Protein AF-A0A920QE07-F1 (afdb_monomer)

Structure (mmCIF, N/CA/C/O backbone):
data_AF-A0A920QE07-F1
#
_entry.id   AF-A0A920QE07-F1
#
loop_
_atom_site.group_PDB
_atom_site.id
_atom_site.type_symbol
_atom_site.label_atom_id
_atom_site.label_alt_id
_atom_site.label_comp_id
_atom_site.label_asym_id
_atom_site.label_entity_id
_atom_site.label_seq_id
_atom_site.pdbx_PDB_ins_code
_atom_site.Cartn_x
_atom_site.Cartn_y
_atom_site.Cartn_z
_atom_site.occupancy
_atom_site.B_iso_or_equiv
_atom_site.auth_seq_id
_atom_site.auth_comp_id
_atom_site.auth_asym_id
_atom_site.auth_atom_id
_atom_site.pdbx_PDB_model_num
ATOM 1 N N . MET A 1 1 ? 48.408 -0.486 1.978 1.00 51.69 1 MET A N 1
ATOM 2 C CA . MET A 1 1 ? 47.611 -0.377 3.218 1.00 51.69 1 MET A CA 1
ATOM 3 C C . MET A 1 1 ? 46.474 0.585 2.919 1.00 51.69 1 MET A C 1
ATOM 5 O O . MET A 1 1 ? 46.803 1.721 2.603 1.00 51.69 1 MET A O 1
ATOM 9 N N . PRO A 1 2 ? 45.194 0.171 2.869 1.00 56.91 2 PRO A N 1
ATO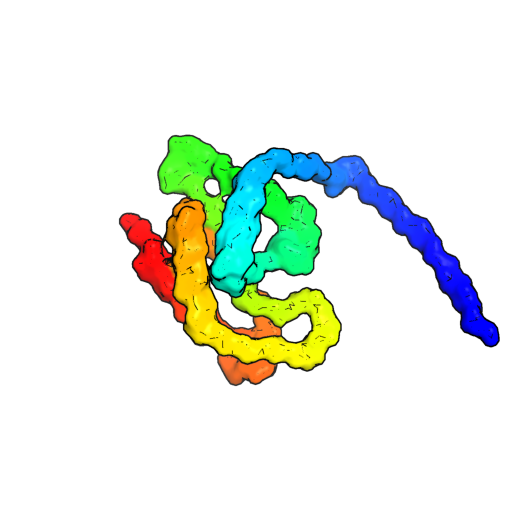M 10 C CA . PRO A 1 2 ? 44.123 1.125 2.629 1.00 56.91 2 PRO A CA 1
ATOM 11 C C . PRO A 1 2 ? 43.931 1.968 3.893 1.00 56.91 2 PRO A C 1
ATOM 13 O O . PRO A 1 2 ? 43.886 1.455 5.011 1.00 56.91 2 PRO A O 1
ATOM 16 N N . GLU A 1 3 ? 43.912 3.274 3.685 1.00 55.84 3 GLU A N 1
ATOM 17 C CA . GLU A 1 3 ? 43.852 4.315 4.698 1.00 55.84 3 GLU A CA 1
ATOM 18 C C . GLU A 1 3 ? 42.496 4.274 5.415 1.00 55.84 3 GLU A C 1
ATOM 20 O O . GLU A 1 3 ? 41.435 4.297 4.786 1.00 55.84 3 GLU A O 1
ATOM 25 N N . ALA A 1 4 ? 42.524 4.140 6.743 1.00 60.12 4 ALA A N 1
ATOM 26 C CA . ALA A 1 4 ? 41.323 4.010 7.555 1.00 60.12 4 ALA A CA 1
ATOM 27 C C . ALA A 1 4 ? 40.479 5.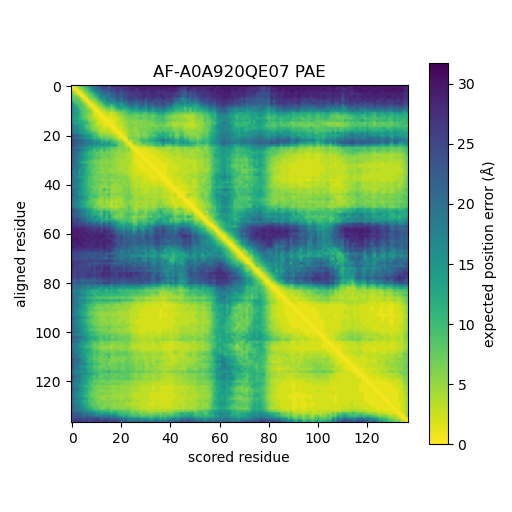290 7.456 1.00 60.12 4 ALA A C 1
ATOM 29 O O . ALA A 1 4 ? 40.828 6.335 8.005 1.00 60.12 4 ALA A O 1
ATOM 30 N N . THR A 1 5 ? 39.350 5.209 6.753 1.00 58.00 5 THR A N 1
ATOM 31 C CA . THR A 1 5 ? 38.388 6.309 6.642 1.00 58.00 5 THR A CA 1
ATOM 32 C C . THR A 1 5 ? 37.810 6.606 8.025 1.00 58.00 5 THR A C 1
ATOM 34 O O . THR A 1 5 ? 37.063 5.800 8.582 1.00 58.00 5 THR A O 1
ATOM 37 N N . SER A 1 6 ? 38.174 7.753 8.611 1.00 65.31 6 SER A N 1
ATOM 38 C CA . SER A 1 6 ? 37.654 8.147 9.923 1.00 65.31 6 SER A CA 1
ATOM 39 C C . SER A 1 6 ? 36.136 8.349 9.844 1.00 65.31 6 SER A C 1
ATOM 41 O O . SER A 1 6 ? 35.625 9.131 9.040 1.00 65.31 6 SER A O 1
ATOM 43 N N . ILE A 1 7 ? 35.391 7.601 10.658 1.00 70.19 7 ILE A N 1
ATOM 44 C CA . ILE A 1 7 ? 33.930 7.683 10.695 1.00 70.19 7 ILE A CA 1
ATOM 45 C C . ILE A 1 7 ? 33.563 8.992 11.400 1.00 70.19 7 ILE A C 1
ATOM 47 O O . ILE A 1 7 ? 33.585 9.080 12.629 1.00 70.19 7 ILE A O 1
ATOM 51 N N . GLN A 1 8 ? 33.235 10.029 10.626 1.00 75.50 8 GLN A N 1
ATOM 52 C CA . GLN A 1 8 ? 32.741 11.290 11.176 1.00 75.50 8 GLN A CA 1
ATOM 53 C C . GLN A 1 8 ? 31.503 11.044 12.047 1.00 75.50 8 GLN A C 1
ATOM 55 O O . GLN A 1 8 ? 30.510 10.440 11.630 1.00 75.50 8 GLN A O 1
ATOM 60 N N . LYS A 1 9 ? 31.559 11.543 13.284 1.00 77.94 9 LYS A N 1
ATOM 61 C CA . LYS A 1 9 ? 30.480 11.417 14.263 1.00 77.94 9 LYS A CA 1
ATOM 62 C C . LYS A 1 9 ? 29.248 12.169 13.752 1.00 77.94 9 LYS A C 1
ATOM 64 O O . LYS A 1 9 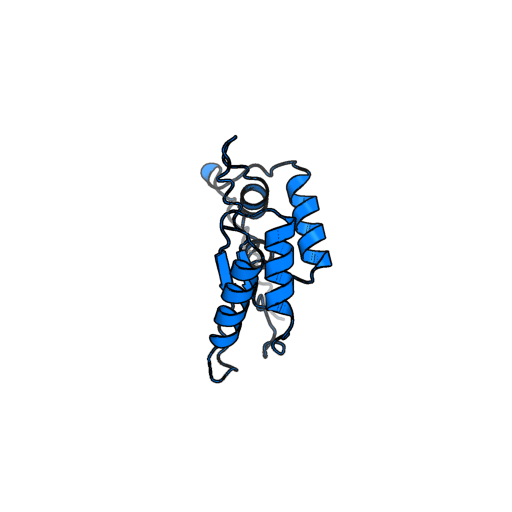? 29.266 13.394 13.644 1.00 77.94 9 LYS A O 1
ATOM 69 N N . ARG A 1 10 ? 28.173 11.436 13.436 1.00 80.69 10 ARG A N 1
ATOM 70 C CA . ARG A 1 10 ? 26.908 12.022 12.959 1.00 80.69 10 ARG A CA 1
ATOM 71 C C . ARG A 1 10 ? 26.410 13.079 13.951 1.00 80.69 10 ARG A C 1
ATOM 73 O O . ARG A 1 10 ? 26.351 12.822 15.157 1.00 80.69 10 ARG A O 1
ATOM 80 N N . LYS A 1 11 ? 26.040 14.262 13.445 1.00 84.88 11 LYS A N 1
ATOM 81 C CA . LYS A 1 11 ? 25.415 15.317 14.257 1.00 84.88 11 LYS A CA 1
ATOM 82 C C . LYS A 1 11 ? 24.118 14.776 14.866 1.00 84.88 11 LYS A C 1
ATOM 84 O O . LYS A 1 11 ? 23.359 14.077 14.197 1.00 84.88 11 LYS A O 1
ATOM 89 N N . ARG A 1 12 ? 23.880 15.068 16.149 1.00 86.44 12 ARG A N 1
ATOM 90 C CA . ARG A 1 12 ? 22.655 14.639 16.841 1.00 86.44 12 ARG A CA 1
ATOM 91 C C . ARG A 1 12 ? 21.429 15.277 16.187 1.00 86.44 12 ARG A C 1
ATOM 93 O O . ARG A 1 12 ? 21.469 16.448 15.821 1.00 86.44 12 ARG A O 1
ATOM 100 N N . ILE A 1 13 ? 20.337 14.515 16.114 1.00 84.81 13 ILE A N 1
ATOM 101 C CA . ILE A 1 13 ? 19.035 15.016 15.659 1.00 84.81 13 ILE A CA 1
ATOM 102 C C . ILE A 1 13 ? 18.571 16.132 16.623 1.00 84.81 13 ILE A C 1
ATOM 104 O O . ILE A 1 13 ? 18.579 15.894 17.846 1.00 84.81 13 ILE A O 1
ATOM 108 N N . PRO A 1 14 ? 18.199 17.326 16.110 1.00 90.88 14 PRO A N 1
ATOM 109 C CA . PRO A 1 14 ? 17.653 18.424 16.909 1.00 90.88 14 PRO A CA 1
ATOM 110 C C . PRO A 1 14 ? 16.413 18.007 17.697 1.00 90.88 14 PRO A C 1
ATOM 112 O O . PRO A 1 14 ? 15.671 17.132 17.263 1.00 90.88 14 PRO A O 1
ATOM 115 N N . GLU A 1 15 ? 16.169 18.636 18.845 1.00 88.50 15 GLU A N 1
ATOM 116 C CA . GLU A 1 15 ? 15.063 18.252 19.732 1.00 88.50 15 GLU A CA 1
ATOM 117 C C . GLU A 1 15 ? 13.685 18.373 19.069 1.00 88.50 15 GLU A C 1
ATOM 119 O O . GLU A 1 15 ? 12.884 17.453 19.186 1.00 88.50 15 GLU A O 1
ATOM 124 N N . TRP A 1 16 ? 13.455 19.423 18.276 1.00 88.12 16 TRP A N 1
ATOM 125 C CA . TRP A 1 16 ? 12.197 19.646 17.551 1.00 88.12 16 TRP A CA 1
ATOM 126 C C . TRP A 1 16 ? 11.897 18.601 16.462 1.00 88.12 16 TRP A C 1
ATOM 128 O O . TRP A 1 16 ? 10.754 18.487 16.032 1.00 88.12 16 TRP A O 1
ATOM 138 N N . LEU A 1 17 ? 12.904 17.842 16.011 1.00 85.38 17 LEU A N 1
ATOM 139 C CA . LEU A 1 17 ? 12.747 16.771 15.019 1.00 85.38 17 LEU A CA 1
ATOM 140 C C . LEU A 1 17 ? 12.606 15.389 15.683 1.00 85.38 17 LEU A C 1
ATOM 142 O O . LEU A 1 17 ? 12.386 14.385 15.007 1.00 85.38 17 LEU A O 1
ATOM 146 N N . ARG A 1 18 ? 12.753 15.304 17.012 1.00 82.81 18 ARG A N 1
ATOM 147 C CA . ARG A 1 18 ? 12.527 14.060 17.751 1.00 82.81 18 ARG A CA 1
ATOM 148 C C . ARG A 1 18 ? 11.042 13.885 18.001 1.00 82.81 18 ARG A C 1
ATOM 150 O O . ARG A 1 18 ? 10.349 14.816 18.393 1.00 82.81 18 ARG A O 1
ATOM 157 N N . MET A 1 19 ? 10.587 12.651 17.869 1.00 75.25 19 MET A N 1
ATOM 158 C CA . MET A 1 19 ? 9.230 12.272 18.223 1.00 75.25 19 MET A CA 1
ATOM 159 C C . MET A 1 19 ? 9.227 11.233 19.331 1.00 75.25 19 MET A C 1
ATOM 161 O O . MET A 1 19 ? 10.160 10.438 19.468 1.00 75.25 19 MET A O 1
ATOM 165 N N . LYS A 1 20 ? 8.158 11.239 20.123 1.00 71.56 20 LYS A N 1
ATOM 166 C CA . LYS A 1 20 ? 7.902 10.185 21.100 1.00 71.56 20 LYS A CA 1
ATOM 167 C C . LYS A 1 20 ? 7.331 8.980 20.365 1.00 71.56 20 LYS A C 1
ATOM 169 O O . LYS A 1 20 ? 6.425 9.132 19.550 1.00 71.56 20 LYS A O 1
ATOM 174 N N . LEU A 1 21 ? 7.874 7.802 20.652 1.00 68.38 21 LEU A N 1
ATOM 175 C CA . LEU A 1 21 ? 7.320 6.553 20.148 1.00 68.38 21 LEU A CA 1
ATOM 176 C C . LEU A 1 21 ? 6.006 6.287 20.902 1.00 68.38 21 LEU A C 1
ATOM 178 O O . LEU A 1 21 ? 6.023 6.264 22.136 1.00 68.38 21 LEU A O 1
ATOM 182 N N . PRO A 1 22 ? 4.879 6.120 20.199 1.00 64.44 22 PRO A N 1
ATOM 183 C CA . PRO A 1 22 ? 3.647 5.661 20.817 1.00 64.44 22 PRO A CA 1
ATOM 184 C C . PRO A 1 22 ? 3.818 4.251 21.396 1.00 64.44 22 PRO A C 1
ATOM 186 O O . PRO A 1 22 ? 4.532 3.424 20.827 1.00 64.44 22 PRO A O 1
ATOM 189 N N . SER A 1 23 ? 3.162 3.963 22.521 1.00 60.28 23 SER A N 1
ATOM 190 C CA . SER A 1 23 ? 3.245 2.667 23.213 1.00 60.28 23 SER A CA 1
ATOM 191 C C . SER A 1 23 ? 2.049 1.747 22.928 1.00 60.28 23 SER A C 1
ATOM 193 O O . SER A 1 23 ? 1.754 0.862 23.732 1.00 60.28 23 SER A O 1
ATOM 195 N N . SER A 1 24 ? 1.287 1.991 21.858 1.00 63.84 24 SER A N 1
ATOM 196 C CA . SER A 1 24 ? -0.011 1.339 21.662 1.00 63.84 24 SER A CA 1
ATOM 197 C C . SER A 1 24 ? 0.087 -0.070 21.063 1.00 63.84 24 SER A C 1
ATOM 199 O O . SER A 1 24 ? 0.923 -0.379 20.215 1.00 63.84 24 SER A O 1
ATOM 201 N N . SER A 1 25 ? -0.852 -0.930 21.463 1.00 69.31 25 SER A N 1
ATOM 202 C CA . SER A 1 25 ? -1.064 -2.269 20.896 1.00 69.31 25 SER A CA 1
ATOM 203 C C . SER A 1 25 ? -1.656 -2.252 19.476 1.00 69.31 25 SER A C 1
ATOM 205 O O . SER A 1 25 ? -1.680 -3.284 18.800 1.00 69.31 25 SER A O 1
ATOM 207 N N . ALA A 1 26 ? -2.130 -1.092 19.003 1.00 69.38 26 ALA A N 1
ATOM 208 C CA . ALA A 1 26 ? -2.729 -0.923 17.679 1.00 69.38 26 ALA A CA 1
ATOM 209 C C . ALA A 1 26 ? -1.709 -1.125 16.550 1.00 69.38 26 ALA A C 1
ATOM 211 O O . ALA A 1 26 ? -2.033 -1.726 15.521 1.00 69.38 26 ALA A O 1
ATOM 212 N N . PHE A 1 27 ? -0.468 -0.687 16.775 1.00 72.19 27 PHE A N 1
ATOM 213 C CA . PHE A 1 27 ? 0.639 -0.923 15.858 1.00 72.19 27 PHE A CA 1
ATOM 214 C C . PHE A 1 27 ? 0.890 -2.418 15.657 1.00 72.19 27 PHE A C 1
ATOM 216 O O . PHE A 1 27 ? 0.875 -2.897 14.526 1.00 72.19 27 PHE A O 1
ATOM 223 N N . THR A 1 28 ? 1.049 -3.165 16.753 1.00 77.88 28 THR A N 1
ATOM 224 C CA . THR A 1 28 ? 1.316 -4.607 16.708 1.00 77.88 28 THR A CA 1
ATOM 225 C C . THR A 1 28 ? 0.206 -5.348 15.978 1.00 77.88 28 THR A C 1
ATOM 227 O O . THR A 1 28 ? 0.493 -6.156 15.106 1.00 77.88 28 THR A O 1
ATOM 230 N N . ARG A 1 29 ? -1.063 -5.018 16.254 1.00 78.44 29 ARG A N 1
ATOM 231 C CA . ARG A 1 29 ? -2.208 -5.626 15.560 1.00 78.44 29 ARG A CA 1
ATOM 232 C C . ARG A 1 29 ? -2.180 -5.369 14.053 1.00 78.44 29 ARG A C 1
ATOM 234 O O . ARG A 1 29 ? -2.474 -6.272 13.279 1.00 78.44 29 ARG A O 1
ATOM 241 N N . THR A 1 30 ? -1.862 -4.142 13.652 1.00 77.81 30 THR A N 1
ATOM 242 C CA . THR A 1 30 ? -1.795 -3.770 12.235 1.00 77.81 30 THR A CA 1
ATOM 243 C C . THR A 1 30 ? -0.636 -4.468 11.543 1.00 77.81 30 THR A C 1
ATOM 245 O O . THR A 1 30 ? -0.814 -5.012 10.461 1.00 77.81 30 THR A O 1
ATOM 248 N N . ARG A 1 31 ? 0.530 -4.511 12.190 1.00 79.19 31 ARG A N 1
ATOM 249 C CA . ARG A 1 31 ? 1.699 -5.218 11.675 1.00 79.19 31 ARG A CA 1
ATOM 250 C C . ARG A 1 31 ? 1.422 -6.707 11.494 1.00 79.19 31 ARG A C 1
ATOM 252 O O . ARG A 1 31 ? 1.628 -7.215 10.406 1.00 79.19 31 ARG A O 1
ATOM 259 N N . SER A 1 32 ? 0.870 -7.370 12.511 1.00 84.62 32 SER A N 1
ATOM 260 C CA . SER A 1 32 ? 0.520 -8.790 12.419 1.00 84.62 32 SER A CA 1
ATOM 261 C C . SER A 1 32 ? -0.464 -9.082 11.288 1.00 84.62 32 SER A C 1
ATOM 263 O O . SER A 1 32 ? -0.335 -10.109 10.639 1.00 84.62 32 SER A O 1
ATOM 265 N N . LEU A 1 33 ? -1.418 -8.182 11.027 1.00 84.12 33 LEU A N 1
ATOM 266 C CA . LEU A 1 33 ? -2.346 -8.323 9.904 1.00 84.12 33 LEU A CA 1
ATOM 267 C C . LEU A 1 33 ? -1.651 -8.171 8.543 1.00 84.12 33 LEU A C 1
ATOM 269 O O . LEU A 1 33 ? -1.964 -8.905 7.612 1.00 84.12 33 LEU A O 1
ATOM 273 N N . LEU A 1 34 ? -0.742 -7.203 8.414 1.00 82.62 34 LEU A N 1
ATOM 274 C CA . LEU A 1 34 ? 0.019 -6.996 7.181 1.00 82.62 34 LEU A CA 1
ATOM 275 C C . LEU A 1 34 ? 0.946 -8.182 6.899 1.00 82.62 34 LEU A C 1
ATOM 277 O O . LEU A 1 34 ? 0.998 -8.640 5.762 1.00 82.62 34 LEU A O 1
ATOM 281 N N . ASP A 1 35 ? 1.591 -8.720 7.936 1.00 85.25 35 ASP A N 1
ATOM 282 C CA . ASP A 1 35 ? 2.415 -9.927 7.846 1.00 85.25 35 ASP A CA 1
ATOM 283 C C . ASP A 1 35 ? 1.563 -11.154 7.462 1.00 85.25 35 ASP A C 1
ATOM 285 O O . ASP A 1 35 ? 1.954 -11.928 6.592 1.00 85.25 35 ASP A O 1
ATOM 289 N N . GLU A 1 36 ? 0.372 -11.311 8.057 1.00 87.94 36 GLU A N 1
ATOM 290 C CA . GLU A 1 36 ? -0.584 -12.387 7.738 1.00 87.94 36 GLU A CA 1
ATOM 291 C C . GLU A 1 36 ? -1.024 -12.353 6.267 1.00 87.94 36 GLU A C 1
ATOM 293 O O . GLU A 1 36 ? -1.135 -13.395 5.625 1.00 87.94 36 GLU A O 1
ATOM 298 N N . LEU A 1 37 ? -1.259 -11.156 5.725 1.00 85.00 37 LEU A N 1
ATOM 299 C CA . LEU A 1 37 ? -1.706 -10.950 4.345 1.00 85.00 37 LEU A CA 1
ATOM 300 C C . LEU A 1 37 ? -0.548 -10.790 3.349 1.00 85.00 37 LEU A C 1
ATOM 302 O O . LEU A 1 37 ? -0.799 -10.507 2.177 1.00 85.00 37 LEU A O 1
ATOM 306 N N . ASN A 1 38 ? 0.701 -10.961 3.793 1.00 84.31 38 ASN A N 1
ATOM 307 C CA . ASN A 1 38 ? 1.903 -10.752 2.986 1.00 84.31 38 ASN A CA 1
ATOM 308 C C . ASN A 1 38 ? 1.862 -9.410 2.223 1.00 84.31 38 ASN A C 1
ATOM 310 O O . ASN A 1 38 ? 1.990 -9.356 0.996 1.00 84.31 38 ASN A O 1
ATOM 314 N N . LEU A 1 39 ? 1.579 -8.327 2.954 1.00 82.88 39 LEU A N 1
ATOM 315 C CA . LEU A 1 39 ? 1.477 -6.969 2.428 1.00 82.88 39 LEU A CA 1
ATOM 316 C C . LEU A 1 39 ? 2.577 -6.082 2.994 1.00 82.88 39 LEU A C 1
ATOM 318 O O . LEU A 1 39 ? 2.876 -6.101 4.187 1.00 82.88 39 LEU A O 1
ATOM 322 N N . HIS A 1 40 ? 3.104 -5.205 2.145 1.00 77.25 40 HIS A N 1
ATOM 323 C CA . HIS A 1 40 ? 4.118 -4.238 2.543 1.00 77.25 40 HIS A CA 1
ATOM 324 C C . HIS A 1 40 ? 3.560 -2.825 2.563 1.00 77.25 40 HIS A C 1
ATOM 326 O O . HIS A 1 40 ? 2.684 -2.455 1.781 1.00 77.25 40 HIS A O 1
ATOM 332 N N . THR A 1 41 ? 4.108 -1.997 3.452 1.00 77.00 41 THR A N 1
ATOM 333 C CA . THR A 1 41 ? 3.797 -0.568 3.482 1.00 77.00 41 THR A CA 1
ATOM 334 C C . THR A 1 41 ? 5.036 0.269 3.219 1.00 77.00 41 THR A C 1
ATOM 336 O O . THR A 1 41 ? 6.167 -0.091 3.574 1.00 77.00 41 THR A O 1
ATOM 339 N N . VAL A 1 42 ? 4.827 1.443 2.618 1.00 75.06 42 VAL A N 1
ATOM 340 C CA . VAL A 1 42 ? 5.912 2.420 2.442 1.00 75.06 42 VAL A CA 1
ATOM 341 C C . VAL A 1 42 ? 6.463 2.873 3.792 1.00 75.06 42 VAL A C 1
ATOM 343 O O . VAL A 1 42 ? 7.651 3.156 3.905 1.00 75.06 42 VAL A O 1
ATOM 346 N N . CYS A 1 43 ? 5.618 2.909 4.825 1.00 73.31 43 CYS A N 1
ATOM 347 C CA . CYS A 1 43 ? 5.995 3.375 6.149 1.00 73.31 43 CYS A CA 1
ATOM 348 C C . CYS A 1 43 ? 7.051 2.468 6.792 1.00 73.31 43 CYS A C 1
ATOM 350 O O . CYS A 1 43 ? 8.006 2.980 7.379 1.00 73.31 43 CYS A O 1
ATOM 352 N N . GLU A 1 44 ? 6.916 1.148 6.639 1.00 72.81 44 GLU A N 1
ATOM 353 C CA . GLU A 1 44 ? 7.910 0.183 7.114 1.00 72.81 44 GLU A CA 1
ATOM 354 C C . GLU A 1 44 ? 9.181 0.228 6.261 1.00 72.81 44 GLU A C 1
ATOM 356 O O . GLU A 1 44 ? 10.283 0.376 6.791 1.00 72.81 44 GLU A O 1
ATOM 361 N N . SER A 1 45 ? 9.026 0.198 4.935 1.00 66.69 45 SER A N 1
ATOM 362 C CA . SER A 1 45 ? 10.163 0.184 4.008 1.00 66.69 45 SER A CA 1
ATOM 363 C C . SER A 1 45 ? 11.040 1.435 4.126 1.00 66.69 45 SER A C 1
ATOM 365 O O . SER A 1 45 ? 12.262 1.343 4.208 1.00 66.69 45 SER A O 1
ATOM 367 N N . ALA A 1 46 ? 10.421 2.617 4.165 1.00 72.75 46 ALA A N 1
ATOM 368 C CA . ALA A 1 46 ? 11.117 3.899 4.236 1.00 72.75 46 ALA A CA 1
ATOM 369 C C . ALA A 1 46 ? 11.584 4.254 5.657 1.00 72.75 46 ALA A C 1
ATOM 371 O O . ALA A 1 46 ? 12.128 5.340 5.860 1.00 72.75 46 ALA A O 1
ATOM 372 N N . LYS A 1 47 ? 11.356 3.376 6.649 1.00 76.88 47 LYS A N 1
ATOM 373 C CA . LYS A 1 47 ? 11.616 3.637 8.075 1.00 76.88 47 LYS 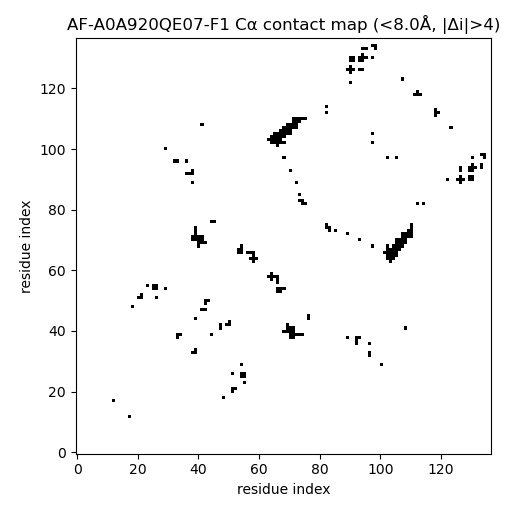A CA 1
ATOM 374 C C . LYS A 1 47 ? 11.019 4.978 8.507 1.00 76.88 47 LYS A C 1
ATOM 376 O O . LYS A 1 47 ? 11.688 5.803 9.132 1.00 76.88 47 LYS A O 1
ATOM 381 N N . CYS A 1 48 ? 9.765 5.207 8.114 1.00 76.38 48 CYS A N 1
ATOM 382 C CA . CYS A 1 48 ? 9.084 6.473 8.336 1.00 76.38 48 CYS A CA 1
ATOM 383 C C . CYS A 1 48 ? 9.040 6.768 9.843 1.00 76.38 48 CYS A C 1
ATOM 385 O O . CYS A 1 48 ? 8.537 5.931 10.598 1.00 76.38 48 CYS A O 1
ATOM 387 N N . PRO A 1 49 ? 9.501 7.949 10.298 1.00 75.44 49 PRO A N 1
ATOM 388 C CA . PRO A 1 49 ? 9.436 8.297 11.714 1.00 75.44 49 PRO A CA 1
ATOM 389 C C . PRO A 1 49 ? 7.983 8.236 12.223 1.00 75.44 49 PRO A C 1
ATOM 391 O O . PRO A 1 49 ? 7.717 7.700 13.295 1.00 75.44 49 PRO A O 1
ATOM 394 N N . ASN A 1 50 ? 7.015 8.628 11.387 1.00 75.44 50 ASN A N 1
ATOM 395 C CA . ASN A 1 50 ? 5.591 8.664 11.727 1.00 75.44 50 ASN A CA 1
ATOM 396 C C . ASN A 1 50 ? 4.866 7.309 11.663 1.00 75.44 50 ASN A C 1
ATOM 398 O O . ASN A 1 50 ? 3.663 7.268 11.916 1.00 75.44 50 ASN A O 1
ATOM 402 N N . HIS A 1 51 ? 5.553 6.204 11.347 1.00 68.81 51 HIS A N 1
ATOM 403 C CA . HIS A 1 51 ? 4.924 4.895 11.117 1.00 68.81 51 HIS A CA 1
ATOM 404 C C . HIS A 1 51 ? 4.017 4.444 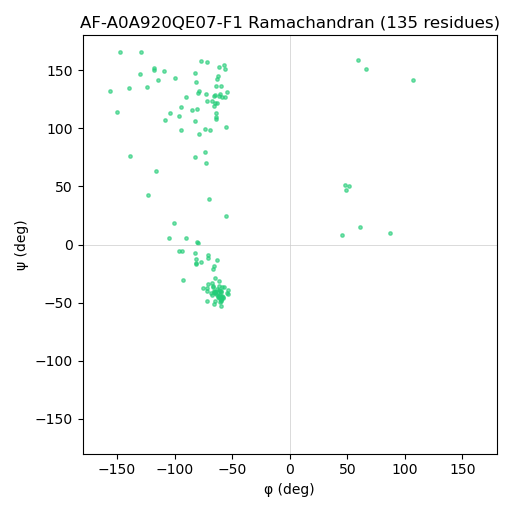12.271 1.00 68.81 51 HIS A C 1
ATOM 406 O O . HIS A 1 51 ? 2.926 3.933 12.039 1.00 68.81 51 HIS A O 1
ATOM 412 N N . LEU A 1 52 ? 4.435 4.694 13.512 1.00 66.06 52 LEU A N 1
ATOM 413 C CA . LEU A 1 52 ? 3.672 4.310 14.698 1.00 66.06 52 LEU A CA 1
ATOM 414 C C . LEU A 1 52 ? 2.413 5.169 14.891 1.00 66.06 52 LEU A C 1
ATOM 416 O O . LEU A 1 52 ? 1.372 4.648 15.270 1.00 66.06 5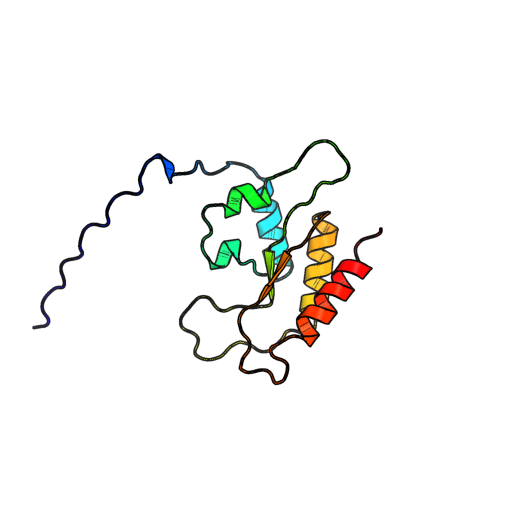2 LEU A O 1
ATOM 420 N N . GLY A 1 53 ? 2.488 6.471 14.597 1.00 61.00 53 GLY A N 1
ATOM 421 C CA . GLY A 1 53 ? 1.367 7.398 14.777 1.00 61.00 53 GLY A CA 1
ATOM 422 C C . GLY A 1 53 ? 0.287 7.255 13.704 1.00 61.00 53 GLY A C 1
ATOM 423 O O . GLY A 1 53 ? -0.896 7.321 14.019 1.00 61.00 53 GLY A O 1
ATOM 424 N N . VAL A 1 54 ? 0.676 6.998 12.450 1.00 62.72 54 VAL A N 1
ATOM 425 C CA . VAL A 1 54 ? -0.267 6.845 11.321 1.00 62.72 54 VAL A CA 1
ATOM 426 C C . VAL A 1 54 ? -1.140 5.597 11.478 1.00 62.72 54 VAL A C 1
ATOM 428 O O . VAL A 1 54 ? -2.319 5.623 11.138 1.00 62.72 54 VAL A O 1
ATOM 431 N N . LEU A 1 55 ? -0.584 4.514 12.030 1.00 57.06 55 LEU A N 1
ATOM 432 C CA . LEU A 1 55 ? -1.325 3.272 12.275 1.00 57.06 55 LEU A CA 1
ATOM 433 C C . LEU A 1 55 ? -2.156 3.314 13.571 1.00 57.06 55 LEU A C 1
ATOM 435 O O . LEU A 1 55 ? -3.068 2.505 13.750 1.00 57.06 55 LEU A O 1
ATOM 439 N N . GLU A 1 56 ? -1.857 4.256 14.469 1.00 56.75 56 GLU A N 1
ATOM 440 C CA . GLU A 1 56 ? -2.567 4.447 15.736 1.00 56.75 56 GLU A CA 1
ATOM 441 C C . GLU A 1 56 ? -3.714 5.458 15.648 1.00 56.75 56 GLU A C 1
ATOM 443 O O . GLU A 1 56 ? -4.704 5.301 16.366 1.00 56.75 56 GLU A O 1
ATOM 448 N N . GLN A 1 57 ? -3.612 6.473 14.781 1.00 51.78 57 GLN A N 1
ATOM 449 C CA . GLN A 1 57 ? -4.591 7.555 14.688 1.00 51.78 57 GLN A CA 1
ATOM 450 C C . GLN A 1 57 ? -6.016 7.027 14.446 1.00 51.78 57 GLN A C 1
ATOM 452 O O . GLN A 1 57 ? -6.423 6.705 13.329 1.00 51.78 57 GLN A O 1
ATOM 457 N N . ARG A 1 58 ? -6.810 6.996 15.524 1.00 45.25 58 ARG A N 1
ATOM 458 C CA . ARG A 1 58 ? -8.263 7.131 15.458 1.00 45.25 58 ARG A CA 1
ATOM 459 C C . ARG A 1 58 ? -8.570 8.622 15.386 1.00 45.25 58 ARG A C 1
ATOM 461 O O . ARG A 1 58 ? -8.422 9.328 16.379 1.00 45.25 58 ARG A O 1
ATOM 468 N N . TYR A 1 59 ? -8.977 9.107 14.222 1.00 38.28 59 TYR A N 1
ATOM 469 C CA . TYR A 1 59 ? -9.575 10.433 14.127 1.00 38.28 59 TYR A CA 1
ATOM 470 C C . TYR A 1 59 ? -11.034 10.352 14.597 1.00 38.28 59 TYR A C 1
ATOM 472 O O . TYR A 1 59 ? -11.893 10.011 13.800 1.00 38.28 59 TYR A O 1
ATOM 480 N N . GLY A 1 60 ? -11.273 10.655 15.881 1.00 29.88 60 GLY A N 1
ATOM 481 C CA . GLY A 1 60 ? -12.567 11.086 16.438 1.00 29.88 60 GLY A CA 1
ATOM 482 C C . GLY A 1 60 ? -13.734 10.082 16.449 1.00 29.88 60 GLY A C 1
ATOM 483 O O . GLY A 1 60 ? -13.860 9.211 15.600 1.00 29.88 60 GLY A O 1
ATOM 484 N N . ASP A 1 61 ? -14.628 10.246 17.426 1.00 34.09 61 ASP A N 1
ATOM 485 C CA . ASP A 1 61 ? -15.858 9.470 17.680 1.00 34.09 61 ASP A CA 1
ATOM 486 C C . ASP A 1 61 ? -16.989 9.678 16.651 1.00 34.09 61 ASP A C 1
ATOM 488 O O . ASP A 1 61 ? -18.172 9.735 16.984 1.00 34.09 61 ASP A O 1
ATOM 492 N N . VAL A 1 62 ? -16.660 9.791 15.370 1.00 25.48 62 VAL A N 1
ATOM 493 C CA . VAL A 1 62 ? -17.648 9.885 14.292 1.00 25.48 62 VAL A CA 1
ATOM 494 C C . VAL A 1 62 ? -17.265 8.864 13.232 1.00 25.48 62 VAL A C 1
ATOM 496 O O . VAL A 1 62 ? -16.090 8.566 13.041 1.00 25.48 62 VAL A O 1
ATOM 499 N N . HIS A 1 63 ? -18.266 8.302 12.564 1.00 30.14 63 HIS A N 1
ATOM 500 C CA . HIS A 1 63 ? -18.208 7.290 11.504 1.00 30.14 63 HIS A CA 1
ATOM 501 C C . HIS A 1 63 ? -17.326 7.629 10.265 1.00 30.14 63 HIS A C 1
ATOM 503 O O . HIS A 1 63 ? -17.521 7.054 9.203 1.00 30.14 63 HIS A O 1
ATOM 509 N N . ASP A 1 64 ? -16.324 8.502 10.387 1.00 28.77 64 ASP A N 1
ATOM 510 C CA . ASP A 1 64 ? -15.404 8.970 9.343 1.00 28.77 64 ASP A CA 1
ATOM 511 C C . ASP A 1 64 ? -13.929 8.699 9.732 1.00 28.77 64 ASP A C 1
ATOM 513 O O . ASP A 1 64 ? -13.023 9.5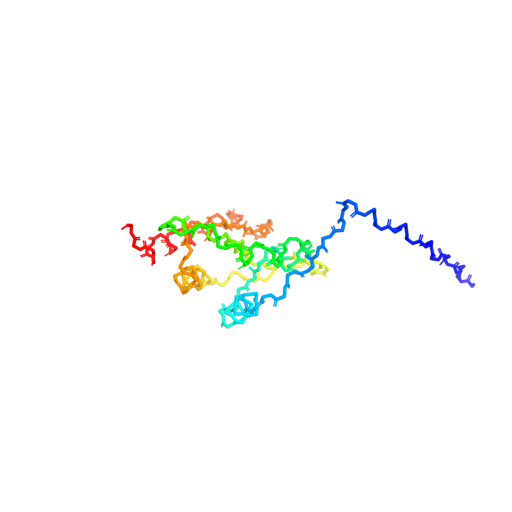24 9.604 1.00 28.77 64 ASP A O 1
ATOM 517 N N . CYS A 1 65 ? -13.676 7.502 10.274 1.00 29.09 65 CYS A N 1
ATOM 518 C CA . CYS A 1 65 ? -12.344 7.021 10.648 1.00 29.09 65 CYS A CA 1
ATOM 519 C C . CYS A 1 65 ? -11.512 6.658 9.401 1.00 29.09 65 CYS A C 1
ATOM 521 O O . CYS A 1 65 ? -11.341 5.488 9.039 1.00 29.09 65 CYS A O 1
ATOM 523 N N . ARG A 1 66 ? -10.941 7.669 8.745 1.00 34.03 66 ARG A N 1
ATOM 524 C CA . ARG A 1 66 ? -9.975 7.530 7.643 1.00 34.03 66 ARG A CA 1
ATOM 525 C C . ARG A 1 66 ? -8.604 7.053 8.139 1.00 34.03 66 ARG A C 1
ATOM 527 O O . ARG A 1 66 ? -7.636 7.805 8.160 1.00 34.03 66 ARG A O 1
ATOM 534 N N . ARG A 1 67 ? -8.507 5.792 8.565 1.00 37.84 67 ARG A N 1
ATOM 535 C CA . ARG A 1 67 ? -7.210 5.131 8.775 1.00 37.84 67 ARG A CA 1
ATOM 536 C C . ARG A 1 67 ? -6.497 5.001 7.436 1.00 37.84 67 ARG A C 1
ATOM 538 O O . ARG A 1 67 ? -7.026 4.350 6.552 1.00 37.84 67 ARG A O 1
ATOM 545 N N . LEU A 1 68 ? -5.306 5.567 7.315 1.00 39.31 68 LEU A N 1
ATOM 546 C CA . LEU A 1 68 ? -4.587 5.650 6.052 1.00 39.31 68 LEU A CA 1
ATOM 547 C C . LEU A 1 68 ? -3.617 4.468 5.919 1.00 39.31 68 LEU A C 1
ATOM 549 O O . LEU A 1 68 ? -2.525 4.479 6.487 1.00 39.31 68 LEU A O 1
ATOM 553 N N . LEU A 1 69 ? -4.015 3.423 5.191 1.00 47.53 69 LEU A N 1
ATOM 554 C CA . LEU A 1 69 ? -3.079 2.371 4.795 1.00 47.53 69 LEU A CA 1
ATOM 555 C C . LEU A 1 69 ? -2.298 2.864 3.581 1.00 47.53 69 LEU A C 1
ATOM 557 O O . LEU A 1 69 ? -2.883 3.099 2.528 1.00 47.53 69 LEU A O 1
ATOM 561 N N . HIS A 1 70 ? -0.983 3.006 3.742 1.00 49.09 70 HIS A N 1
ATOM 562 C CA . HIS A 1 70 ? -0.056 3.115 2.624 1.00 49.09 70 HIS A CA 1
ATOM 563 C C . HIS A 1 70 ? 0.276 1.716 2.114 1.00 49.09 70 HIS A C 1
ATOM 565 O O . HIS A 1 70 ? 1.352 1.197 2.420 1.00 49.09 70 HIS A O 1
ATOM 571 N N . ALA A 1 71 ? -0.658 1.091 1.400 1.00 45.09 71 ALA A N 1
ATOM 572 C CA . ALA A 1 71 ? -0.396 -0.187 0.753 1.00 45.09 71 ALA A CA 1
ATOM 573 C C . ALA A 1 71 ? 0.652 0.061 -0.331 1.00 45.09 71 ALA A C 1
ATOM 575 O O . ALA A 1 71 ? 0.442 0.891 -1.219 1.00 45.09 71 ALA A O 1
ATOM 576 N N . ARG A 1 72 ? 1.802 -0.598 -0.200 1.00 51.38 72 ARG A N 1
ATOM 577 C CA . ARG A 1 72 ? 2.856 -0.573 -1.199 1.00 51.38 72 ARG A CA 1
ATOM 578 C C . ARG A 1 72 ? 2.677 -1.808 -2.056 1.00 51.38 72 ARG A C 1
ATOM 580 O O . ARG A 1 72 ? 2.926 -2.909 -1.577 1.00 51.38 72 ARG A O 1
ATOM 587 N N . LEU A 1 73 ? 2.275 -1.593 -3.300 1.00 50.75 73 LEU A N 1
ATOM 588 C CA . LEU A 1 73 ? 2.317 -2.624 -4.324 1.00 50.75 73 LEU A CA 1
ATOM 589 C C . LEU A 1 73 ? 3.805 -2.870 -4.627 1.00 50.75 73 LEU A C 1
ATOM 591 O O . LEU A 1 73 ? 4.477 -2.077 -5.295 1.00 50.75 73 LEU A O 1
ATOM 595 N N . TRP A 1 74 ? 4.311 -3.924 -3.995 1.00 56.16 74 TRP A N 1
ATOM 596 C CA . TRP A 1 74 ? 5.653 -4.509 -4.052 1.00 56.16 74 TRP A CA 1
ATOM 597 C C . TRP A 1 74 ? 6.910 -3.711 -3.686 1.00 56.16 74 TRP A C 1
ATOM 599 O O . TRP A 1 74 ? 7.017 -2.482 -3.657 1.00 56.16 74 TRP A O 1
ATOM 609 N N . PHE A 1 75 ? 7.911 -4.535 -3.371 1.00 41.25 75 PHE A N 1
ATOM 610 C CA . PHE A 1 75 ? 9.243 -4.197 -2.916 1.00 41.25 75 PHE A CA 1
ATOM 611 C C . PHE A 1 75 ? 10.084 -3.470 -3.965 1.00 41.25 75 PHE A C 1
ATOM 613 O O . PHE A 1 75 ? 10.394 -3.998 -5.027 1.00 41.25 75 PHE A O 1
ATOM 620 N N . LEU A 1 76 ? 10.634 -2.335 -3.538 1.00 41.25 76 LEU A N 1
ATOM 621 C CA . LEU A 1 76 ? 12.068 -2.094 -3.671 1.00 41.25 76 LEU A CA 1
ATOM 622 C C . LEU A 1 76 ? 12.512 -1.192 -2.516 1.00 41.25 76 LEU A C 1
ATOM 624 O O . LEU A 1 76 ? 12.091 -0.039 -2.405 1.00 41.25 76 LEU A O 1
ATOM 628 N N . CYS A 1 77 ? 13.341 -1.707 -1.616 1.00 33.19 77 CYS A N 1
ATOM 629 C CA . CYS A 1 77 ? 14.102 -0.861 -0.705 1.00 33.19 77 CYS A CA 1
ATOM 630 C C . CYS A 1 77 ? 15.518 -1.429 -0.582 1.00 33.19 77 CYS A C 1
ATOM 632 O O . CYS A 1 77 ? 15.842 -2.078 0.404 1.00 33.19 77 CYS A O 1
ATOM 634 N N . GLY A 1 78 ? 16.337 -1.192 -1.611 1.00 39.81 78 GLY A N 1
ATOM 635 C CA . GLY A 1 78 ? 17.760 -1.547 -1.626 1.00 39.81 78 GLY A CA 1
ATOM 636 C C . GLY A 1 78 ? 18.132 -2.744 -2.512 1.00 39.81 78 GLY A C 1
ATOM 637 O O . GLY A 1 78 ? 17.384 -3.708 -2.621 1.00 39.81 78 GLY A O 1
ATOM 638 N N . GLU A 1 79 ? 19.296 -2.595 -3.157 1.00 40.78 79 GLU A N 1
ATOM 639 C CA . GLU A 1 79 ? 20.247 -3.577 -3.729 1.00 40.78 79 GLU A CA 1
ATOM 640 C C . GLU A 1 79 ? 19.770 -4.777 -4.576 1.00 40.78 79 GLU A C 1
ATOM 642 O O . GLU A 1 79 ? 20.602 -5.591 -4.968 1.00 40.78 79 GLU A O 1
ATOM 647 N N . HIS A 1 80 ? 18.498 -4.896 -4.959 1.00 46.91 80 HIS A N 1
ATOM 648 C CA . HIS A 1 80 ? 18.086 -5.919 -5.930 1.00 46.91 80 HIS A CA 1
ATOM 649 C C . HIS A 1 80 ? 18.059 -5.351 -7.361 1.00 46.91 80 HIS A C 1
ATOM 651 O O . HIS A 1 80 ? 17.275 -4.443 -7.633 1.00 46.91 80 HIS A O 1
ATOM 657 N N . PRO A 1 81 ? 18.876 -5.872 -8.301 1.00 51.88 81 PRO A N 1
ATOM 658 C CA . PRO A 1 81 ? 18.946 -5.355 -9.671 1.00 51.88 81 PRO A CA 1
ATOM 659 C C . PRO A 1 81 ? 17.699 -5.658 -10.522 1.00 51.88 81 PRO A C 1
ATOM 661 O O . PRO A 1 81 ? 17.589 -5.129 -11.626 1.00 51.88 81 PRO A O 1
ATOM 664 N N . LYS A 1 82 ? 16.764 -6.497 -10.045 1.00 59.56 82 LYS A N 1
ATOM 665 C CA . LYS A 1 82 ? 15.488 -6.793 -10.715 1.00 59.56 82 LYS A CA 1
ATOM 666 C C . LYS A 1 82 ? 14.321 -6.891 -9.719 1.00 59.56 82 LYS A C 1
ATOM 668 O O . LYS A 1 82 ? 14.480 -7.573 -8.705 1.00 59.56 82 LYS A O 1
ATOM 673 N N . PRO A 1 83 ? 13.164 -6.267 -10.016 1.00 66.06 83 PRO A N 1
ATOM 674 C CA . PRO A 1 83 ? 11.923 -6.463 -9.266 1.00 66.06 83 PRO A CA 1
ATOM 675 C C . PRO A 1 83 ? 11.431 -7.915 -9.321 1.00 66.06 83 PRO A C 1
ATOM 677 O O . PRO A 1 83 ? 11.689 -8.633 -10.290 1.00 66.06 83 PRO A O 1
ATOM 680 N N . LEU A 1 84 ? 10.694 -8.338 -8.290 1.00 71.88 84 LEU A N 1
ATOM 681 C CA . LEU A 1 84 ? 9.972 -9.613 -8.301 1.00 71.88 84 LEU A CA 1
ATOM 682 C C . LEU A 1 84 ? 8.747 -9.547 -9.243 1.00 71.88 84 LEU A C 1
ATOM 684 O O . LEU A 1 84 ? 8.248 -8.452 -9.532 1.00 71.88 84 LEU A O 1
ATOM 688 N N . PRO A 1 85 ? 8.251 -10.700 -9.737 1.00 75.12 85 PRO A N 1
ATOM 689 C CA . PRO A 1 85 ? 7.035 -10.761 -10.551 1.00 75.12 85 PRO A CA 1
ATOM 690 C C . PRO A 1 85 ? 5.809 -10.172 -9.839 1.00 75.12 85 PRO A C 1
ATOM 692 O O . PRO A 1 85 ? 5.749 -10.171 -8.612 1.00 75.12 85 PRO A O 1
ATOM 695 N N . LEU A 1 86 ? 4.824 -9.699 -10.617 1.00 73.44 86 LEU A N 1
ATOM 696 C CA . LEU A 1 86 ? 3.534 -9.285 -10.061 1.00 73.44 86 LEU A CA 1
ATOM 697 C C . LEU A 1 86 ? 2.799 -10.496 -9.460 1.00 73.44 86 LEU A C 1
ATOM 699 O O . LEU A 1 86 ? 2.590 -11.491 -10.155 1.00 73.44 86 LEU A O 1
ATOM 703 N N . GLU A 1 87 ? 2.342 -10.385 -8.217 1.00 80.50 87 GLU A N 1
ATOM 704 C CA . GLU A 1 87 ? 1.395 -11.319 -7.605 1.00 80.50 87 GLU A CA 1
ATOM 705 C C . GLU A 1 87 ? -0.044 -10.929 -7.966 1.00 80.50 87 GLU A C 1
ATOM 707 O O . GLU A 1 87 ? -0.524 -9.858 -7.596 1.00 80.50 87 GLU A O 1
ATOM 712 N N . GLY A 1 88 ? -0.739 -11.791 -8.710 1.00 83.44 88 GLY A N 1
ATOM 713 C CA . GLY A 1 88 ? -2.080 -11.492 -9.223 1.00 83.44 88 GLY A CA 1
ATOM 714 C C . GLY A 1 88 ? -3.162 -11.359 -8.146 1.00 83.44 88 GLY A C 1
ATOM 715 O O . GLY A 1 88 ? -4.177 -10.720 -8.399 1.00 83.44 88 GLY A O 1
ATOM 716 N N . ASP A 1 89 ? -2.940 -11.926 -6.961 1.00 87.50 89 ASP A N 1
ATOM 717 C CA . ASP A 1 89 ? -3.856 -11.914 -5.816 1.00 87.50 89 ASP A CA 1
ATOM 718 C C . ASP A 1 89 ? -3.583 -10.766 -4.823 1.00 87.50 89 ASP A C 1
ATOM 720 O O . ASP A 1 89 ? -4.370 -10.545 -3.903 1.00 87.50 89 ASP A O 1
ATOM 724 N N . GLU A 1 90 ? -2.515 -9.978 -5.011 1.00 85.38 90 GLU A N 1
ATOM 725 C CA . GLU A 1 90 ? -2.229 -8.807 -4.165 1.00 85.38 90 GLU A CA 1
ATOM 726 C C . GLU A 1 90 ? -3.408 -7.805 -4.079 1.00 85.38 90 GLU A C 1
ATOM 728 O O . GLU A 1 90 ? -3.704 -7.359 -2.966 1.00 85.38 90 GLU A O 1
ATOM 733 N N . PRO A 1 91 ? -4.137 -7.478 -5.172 1.00 89.94 91 PRO A N 1
ATOM 734 C CA . PRO A 1 91 ? -5.311 -6.602 -5.124 1.00 89.94 91 PRO A CA 1
ATOM 735 C C . PRO A 1 91 ? -6.369 -7.053 -4.111 1.00 89.94 91 PRO A C 1
ATOM 737 O O . PRO A 1 91 ? -6.902 -6.231 -3.359 1.00 89.94 91 PRO A O 1
ATOM 740 N N . ASP A 1 92 ? -6.633 -8.358 -4.055 1.00 90.88 92 ASP A N 1
ATOM 741 C CA . ASP A 1 92 ? -7.630 -8.947 -3.162 1.00 90.88 92 ASP A CA 1
ATOM 742 C C . ASP A 1 92 ? -7.151 -8.912 -1.710 1.00 90.88 92 ASP A C 1
ATOM 744 O O . ASP A 1 92 ? -7.912 -8.555 -0.808 1.00 90.88 92 ASP A O 1
ATOM 748 N N . ARG A 1 93 ? -5.862 -9.183 -1.468 1.00 89.25 93 ARG A N 1
ATOM 749 C CA . ARG A 1 93 ? -5.271 -9.077 -0.123 1.00 89.25 93 ARG A CA 1
ATOM 750 C C . ARG A 1 93 ? -5.306 -7.639 0.397 1.00 89.25 93 ARG A C 1
ATOM 752 O O . ARG A 1 93 ? -5.597 -7.423 1.574 1.00 89.25 93 ARG A O 1
ATOM 759 N N . VAL A 1 94 ? -5.074 -6.640 -0.461 1.00 87.12 94 VAL A N 1
ATOM 760 C CA . VAL A 1 94 ? -5.199 -5.214 -0.098 1.00 87.12 94 VAL A CA 1
ATOM 761 C C . VAL A 1 94 ? -6.648 -4.857 0.246 1.00 87.12 94 VAL A C 1
ATOM 763 O O . VAL A 1 94 ? -6.886 -4.131 1.220 1.00 87.12 94 VAL A O 1
ATOM 766 N N . ALA A 1 95 ? -7.620 -5.367 -0.511 1.00 89.06 95 ALA A N 1
ATOM 767 C CA . ALA A 1 95 ? -9.037 -5.186 -0.205 1.00 89.06 95 ALA A CA 1
ATOM 768 C C . ALA A 1 95 ? -9.410 -5.822 1.146 1.00 89.06 95 ALA A C 1
ATOM 770 O O . ALA A 1 95 ? -10.035 -5.164 1.981 1.00 89.06 95 ALA A O 1
ATOM 771 N N . GLU A 1 96 ? -8.938 -7.041 1.411 1.00 89.50 96 GLU A N 1
ATOM 772 C CA . GLU A 1 96 ? -9.162 -7.755 2.672 1.00 89.50 96 GLU A CA 1
ATOM 773 C C . GLU A 1 96 ? -8.545 -7.019 3.870 1.00 89.50 96 GLU A C 1
ATOM 775 O O . GLU A 1 96 ? -9.205 -6.818 4.894 1.00 89.50 96 GLU A O 1
ATOM 780 N N . ALA A 1 97 ? -7.304 -6.534 3.743 1.00 86.00 97 ALA A N 1
ATOM 781 C CA . ALA A 1 97 ? -6.663 -5.714 4.772 1.00 86.00 97 ALA A CA 1
ATOM 782 C C . ALA A 1 97 ? -7.497 -4.464 5.071 1.00 86.00 97 ALA A C 1
ATOM 784 O O . ALA A 1 97 ? -7.757 -4.130 6.230 1.00 86.00 97 ALA A O 1
ATOM 785 N N . THR A 1 98 ? -7.959 -3.798 4.015 1.00 84.44 98 THR A N 1
ATOM 786 C CA . THR A 1 98 ? -8.767 -2.584 4.113 1.00 84.44 98 THR A CA 1
ATOM 787 C C . THR A 1 98 ? -10.088 -2.839 4.837 1.00 84.44 98 THR A C 1
ATOM 789 O O . THR A 1 98 ? -10.462 -2.076 5.736 1.00 84.44 98 THR A O 1
ATOM 792 N N . PHE A 1 99 ? -10.758 -3.942 4.508 1.00 85.50 99 PHE A N 1
ATOM 793 C CA . PHE A 1 99 ? -12.001 -4.366 5.140 1.00 85.50 99 PHE A CA 1
ATOM 794 C C . PHE A 1 99 ? -11.798 -4.746 6.616 1.00 85.50 99 PHE A C 1
ATOM 796 O O . PHE A 1 99 ? -12.461 -4.190 7.499 1.00 85.50 99 PHE A O 1
ATOM 803 N N . ARG A 1 100 ? -10.823 -5.614 6.925 1.00 84.81 100 ARG A N 1
ATOM 804 C CA . ARG A 1 100 ? -10.515 -6.059 8.302 1.00 84.81 100 ARG A CA 1
ATOM 805 C C . ARG A 1 100 ? -10.097 -4.909 9.209 1.00 84.81 100 ARG A C 1
ATOM 807 O O . ARG A 1 100 ? -10.435 -4.897 10.397 1.00 84.81 100 ARG A O 1
ATOM 814 N N . MET A 1 101 ? -9.381 -3.930 8.663 1.00 80.19 101 MET A N 1
ATOM 815 C CA . MET A 1 101 ? -8.990 -2.727 9.393 1.00 80.19 101 MET A CA 1
ATOM 816 C C . MET A 1 101 ? -10.089 -1.662 9.439 1.00 80.19 101 MET A C 1
ATOM 818 O O . MET A 1 101 ? -9.922 -0.686 10.174 1.00 80.19 101 MET A O 1
ATOM 822 N N . LYS A 1 102 ? -11.206 -1.831 8.718 1.00 81.44 102 LYS A N 1
ATOM 823 C CA . LYS A 1 102 ? -12.317 -0.869 8.643 1.00 81.44 102 LYS A CA 1
ATOM 824 C C . LYS A 1 102 ? -11.824 0.543 8.301 1.00 81.44 102 LYS A C 1
ATOM 826 O O . LYS A 1 102 ? -12.080 1.489 9.047 1.00 81.44 102 LYS A O 1
ATOM 831 N N . LEU A 1 103 ? -11.018 0.663 7.245 1.00 77.19 103 LEU A N 1
ATOM 832 C CA . LEU A 1 103 ? -10.428 1.939 6.833 1.00 77.19 103 LEU A CA 1
ATOM 833 C C . LEU A 1 103 ? -11.453 2.776 6.054 1.00 77.19 103 LEU A C 1
ATOM 835 O O . LEU A 1 103 ? -12.018 2.292 5.081 1.00 77.19 103 LEU A O 1
ATOM 839 N N . GLY A 1 104 ? -11.633 4.050 6.415 1.00 73.88 104 GLY A N 1
ATOM 840 C CA . GLY A 1 104 ? -12.420 4.995 5.608 1.00 73.88 104 GLY A CA 1
ATOM 841 C C . GLY A 1 104 ? -11.661 5.611 4.421 1.00 73.88 104 GLY A C 1
ATOM 842 O O . GLY A 1 104 ? -12.264 6.267 3.576 1.00 73.88 104 GLY A O 1
ATOM 843 N N . HIS A 1 105 ? -10.333 5.462 4.354 1.00 77.50 105 HIS A N 1
ATOM 844 C CA . HIS A 1 105 ? -9.517 6.030 3.276 1.00 77.50 105 HIS A CA 1
ATOM 845 C C . HIS A 1 105 ? -8.210 5.265 3.100 1.00 77.50 105 HIS A C 1
ATOM 847 O O . HIS A 1 105 ? -7.484 5.064 4.062 1.00 77.50 105 HIS A O 1
ATOM 853 N N . VAL A 1 106 ? -7.856 4.898 1.874 1.00 79.50 106 VAL A N 1
ATOM 854 C CA . VAL A 1 106 ? -6.633 4.135 1.589 1.00 79.50 106 VAL A CA 1
ATOM 855 C C . VAL A 1 106 ? -5.787 4.892 0.584 1.00 79.50 106 VAL A C 1
ATOM 857 O O . VAL A 1 106 ? -6.308 5.390 -0.412 1.00 79.50 106 VAL A O 1
ATOM 860 N N . VAL A 1 107 ? -4.480 4.961 0.835 1.00 82.50 107 VAL A N 1
ATOM 861 C CA . VAL A 1 107 ? -3.513 5.534 -0.102 1.00 82.50 107 VAL A CA 1
ATOM 862 C C . VAL A 1 107 ? -2.684 4.396 -0.674 1.00 82.50 107 VAL A C 1
ATOM 864 O O . VAL A 1 107 ? -1.833 3.821 -0.005 1.00 82.50 107 VAL A O 1
ATOM 867 N N . ILE A 1 108 ? -2.928 4.069 -1.935 1.00 82.88 108 ILE A N 1
ATOM 868 C CA . ILE A 1 108 ? -2.190 3.018 -2.637 1.00 82.88 108 ILE A CA 1
ATOM 869 C C . ILE A 1 108 ? -0.981 3.667 -3.313 1.00 82.88 108 ILE A C 1
ATOM 871 O O . ILE A 1 108 ? -1.132 4.646 -4.046 1.00 82.88 108 ILE A O 1
ATOM 875 N N . ASN A 1 109 ? 0.216 3.141 -3.066 1.00 80.31 109 ASN A N 1
ATOM 876 C CA . ASN A 1 109 ? 1.443 3.551 -3.745 1.00 80.31 109 ASN A CA 1
ATOM 877 C C . ASN A 1 109 ? 2.200 2.334 -4.290 1.00 80.31 109 ASN A C 1
ATOM 879 O O . ASN A 1 109 ? 1.911 1.195 -3.937 1.00 80.31 109 ASN A O 1
ATOM 883 N N . ALA A 1 110 ? 3.166 2.578 -5.170 1.00 77.31 110 ALA A N 1
ATOM 884 C CA . ALA A 1 110 ? 4.015 1.537 -5.732 1.00 77.31 110 ALA A CA 1
ATOM 885 C C . ALA A 1 110 ? 5.415 2.080 -6.012 1.00 77.31 110 ALA A C 1
ATOM 887 O O . ALA A 1 110 ? 5.648 3.293 -6.018 1.00 77.31 110 ALA A O 1
ATOM 888 N N . VAL A 1 111 ? 6.349 1.164 -6.247 1.00 76.69 111 VAL A N 1
ATOM 889 C CA . VAL A 1 111 ? 7.634 1.480 -6.879 1.00 76.69 111 VAL A CA 1
ATOM 890 C C . VAL A 1 111 ? 7.473 1.652 -8.386 1.00 76.69 111 VAL A C 1
ATOM 892 O O . VAL A 1 111 ? 6.534 1.122 -8.975 1.00 76.69 111 VAL A O 1
ATOM 895 N N . 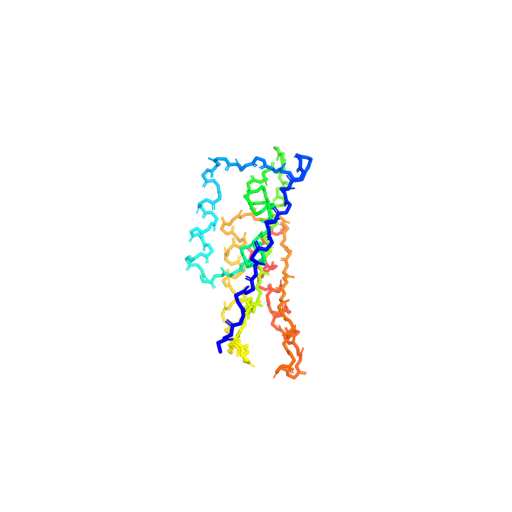ALA A 1 112 ? 8.406 2.370 -9.014 1.00 79.25 112 ALA A N 1
ATOM 896 C CA . ALA A 1 112 ? 8.488 2.405 -10.469 1.00 79.25 112 ALA A CA 1
ATOM 897 C C . ALA A 1 112 ? 8.737 0.984 -11.009 1.00 79.25 112 ALA A C 1
ATOM 899 O O . ALA A 1 112 ? 9.627 0.281 -10.523 1.00 79.25 112 ALA A O 1
ATOM 900 N N . ARG A 1 113 ? 7.927 0.565 -11.985 1.00 75.75 113 ARG A N 1
ATOM 901 C CA . ARG A 1 113 ? 7.991 -0.748 -12.643 1.00 75.75 113 ARG A CA 1
ATOM 902 C C . ARG A 1 113 ? 8.323 -0.589 -14.119 1.00 75.75 113 ARG A C 1
ATOM 904 O O . ARG A 1 113 ? 7.534 -0.944 -14.989 1.00 75.75 113 ARG A O 1
ATOM 911 N N . ASP A 1 114 ? 9.509 -0.050 -14.388 1.00 83.31 114 ASP A N 1
ATOM 912 C CA . ASP A 1 114 ? 10.018 0.145 -15.754 1.00 83.31 114 ASP A CA 1
ATOM 913 C C . ASP A 1 114 ? 10.218 -1.186 -16.509 1.00 83.31 114 ASP A C 1
ATOM 915 O O . ASP A 1 114 ? 10.395 -1.206 -17.724 1.00 83.31 114 ASP A O 1
ATOM 919 N N . ASP A 1 115 ? 10.187 -2.314 -15.794 1.00 81.50 115 ASP A N 1
ATOM 920 C CA . ASP A 1 115 ? 10.219 -3.666 -16.345 1.00 81.50 115 ASP A CA 1
ATOM 921 C C . ASP A 1 115 ? 8.877 -4.130 -16.942 1.00 81.50 115 ASP A C 1
ATOM 923 O O . ASP A 1 115 ? 8.851 -5.114 -17.682 1.00 81.50 115 ASP A O 1
ATOM 927 N N . LEU A 1 116 ? 7.770 -3.441 -16.644 1.00 81.88 116 LEU A N 1
ATOM 928 C CA . LEU A 1 116 ? 6.439 -3.750 -17.168 1.00 81.88 116 LEU A CA 1
ATOM 929 C C . LEU A 1 116 ? 6.076 -2.841 -18.339 1.00 81.88 116 LEU A C 1
ATOM 931 O O . LEU A 1 116 ? 6.336 -1.642 -18.321 1.00 81.88 116 LEU A O 1
ATOM 935 N N . THR A 1 117 ? 5.379 -3.394 -19.331 1.00 88.56 117 THR A N 1
ATOM 936 C CA . THR A 1 117 ? 4.935 -2.638 -20.513 1.00 88.56 117 THR A CA 1
ATOM 937 C C . THR A 1 117 ? 3.928 -1.536 -20.185 1.00 88.56 117 THR A C 1
ATOM 939 O O . THR A 1 117 ? 3.878 -0.532 -20.890 1.00 88.56 117 THR A O 1
ATOM 942 N N . ASP A 1 118 ? 3.136 -1.705 -19.125 1.00 90.38 118 ASP A N 1
ATOM 943 C CA . ASP A 1 118 ? 2.151 -0.730 -18.645 1.00 90.38 118 ASP A CA 1
ATOM 944 C C . ASP A 1 118 ? 2.605 0.019 -17.380 1.00 90.38 118 ASP A C 1
ATOM 946 O O . ASP A 1 118 ? 1.813 0.747 -16.777 1.00 90.38 118 ASP A O 1
ATOM 950 N N . GLY A 1 119 ? 3.848 -0.195 -16.930 1.00 84.12 119 GLY A N 1
ATOM 951 C CA . GLY A 1 119 ? 4.376 0.388 -15.696 1.00 84.12 119 GLY A CA 1
ATOM 952 C C . GLY A 1 119 ? 3.630 -0.023 -14.417 1.00 84.12 119 GLY A C 1
ATOM 953 O O . GLY A 1 119 ? 3.782 0.640 -13.393 1.00 84.12 119 GLY A O 1
ATOM 954 N N . GLY A 1 120 ? 2.795 -1.072 -14.457 1.00 85.62 120 GLY A N 1
ATOM 955 C CA . GLY A 1 120 ? 1.946 -1.501 -13.340 1.00 85.62 120 GLY A CA 1
ATOM 956 C C . GLY A 1 120 ? 0.576 -0.812 -13.266 1.00 85.62 120 GLY A C 1
ATOM 957 O O . GLY A 1 120 ? -0.142 -0.984 -12.277 1.00 85.62 120 GLY A O 1
ATOM 958 N N . ALA A 1 121 ? 0.175 -0.048 -14.287 1.00 89.81 121 ALA A N 1
ATOM 959 C CA . ALA A 1 121 ? -1.096 0.679 -14.301 1.00 89.81 121 ALA A CA 1
ATOM 960 C C . ALA A 1 121 ? -2.330 -0.234 -14.161 1.00 89.81 121 ALA A C 1
ATOM 962 O O . ALA A 1 121 ? -3.264 0.108 -13.425 1.00 89.81 121 ALA A O 1
ATOM 963 N N . ASN A 1 122 ? -2.349 -1.405 -14.812 1.00 90.50 122 ASN A N 1
ATOM 964 C CA . ASN A 1 122 ? -3.440 -2.368 -14.631 1.00 90.50 122 ASN A CA 1
ATOM 965 C C . ASN A 1 122 ? -3.526 -2.847 -13.183 1.00 90.50 122 ASN A C 1
ATOM 967 O O . ASN A 1 122 ? -4.626 -2.980 -12.655 1.00 90.50 122 ASN A O 1
ATOM 971 N N . HIS A 1 123 ? -2.388 -3.063 -12.528 1.00 87.38 123 HIS A N 1
ATOM 972 C CA . HIS A 1 123 ? -2.352 -3.554 -11.155 1.00 87.38 123 HIS A CA 1
ATOM 973 C C . HIS A 1 123 ? -2.954 -2.553 -10.165 1.00 87.38 123 HIS A C 1
ATOM 975 O O . HIS A 1 123 ? -3.776 -2.911 -9.318 1.00 87.38 123 HIS A O 1
ATOM 981 N N . PHE A 1 124 ? -2.647 -1.265 -10.343 1.00 88.75 124 PHE A N 1
ATOM 982 C CA . PHE A 1 124 ? -3.324 -0.185 -9.621 1.00 88.75 124 PHE A CA 1
ATOM 983 C C . PHE A 1 124 ? -4.832 -0.190 -9.862 1.00 88.75 124 PHE A C 1
ATOM 985 O O . PHE A 1 124 ? -5.608 -0.063 -8.913 1.00 88.75 124 PHE A O 1
ATOM 992 N N . ARG A 1 125 ? -5.262 -0.339 -11.120 1.00 93.19 125 ARG A N 1
ATOM 993 C CA . ARG A 1 125 ? -6.686 -0.376 -11.473 1.00 93.19 125 ARG A CA 1
ATOM 994 C C . ARG A 1 125 ? -7.406 -1.522 -10.765 1.00 93.19 125 ARG A C 1
ATOM 996 O O . ARG A 1 125 ? -8.470 -1.285 -10.196 1.00 93.19 125 ARG A O 1
ATOM 1003 N N . GLU A 1 126 ? -6.850 -2.730 -10.803 1.00 91.75 126 GLU A N 1
ATOM 1004 C CA . GLU A 1 126 ? -7.454 -3.897 -10.153 1.00 91.75 126 GLU A CA 1
ATOM 1005 C C . GLU A 1 126 ? -7.473 -3.740 -8.629 1.00 91.75 126 GLU A C 1
ATOM 1007 O O . GLU A 1 126 ? -8.511 -3.971 -8.016 1.00 91.75 126 GLU A O 1
ATOM 1012 N N . THR A 1 127 ? -6.408 -3.202 -8.025 1.00 90.38 127 THR A N 1
ATOM 1013 C CA . THR A 1 127 ? -6.375 -2.901 -6.580 1.00 90.38 127 THR A CA 1
ATOM 1014 C C . THR A 1 127 ? -7.465 -1.904 -6.185 1.00 90.38 127 THR A C 1
ATOM 1016 O O . THR A 1 127 ? -8.206 -2.129 -5.230 1.00 90.38 127 THR A O 1
ATOM 1019 N N . ILE A 1 128 ? -7.627 -0.810 -6.937 1.00 91.12 128 ILE A N 1
ATOM 1020 C CA . ILE A 1 128 ? -8.671 0.191 -6.670 1.00 91.12 128 ILE A CA 1
ATOM 1021 C C . ILE A 1 128 ? -10.069 -0.426 -6.797 1.00 91.12 128 ILE A C 1
ATOM 1023 O O . ILE A 1 128 ? -10.946 -0.122 -5.985 1.00 91.12 128 ILE A O 1
ATOM 1027 N N . LYS A 1 129 ? -10.297 -1.279 -7.804 1.00 93.38 129 LYS A N 1
ATOM 1028 C CA . LYS A 1 129 ? -11.577 -1.977 -7.986 1.00 93.38 129 LYS A CA 1
ATOM 1029 C C . LYS A 1 129 ? -11.865 -2.942 -6.840 1.00 93.38 129 LYS A C 1
ATOM 1031 O O . LYS A 1 129 ? -12.961 -2.874 -6.294 1.00 93.38 129 LYS A O 1
ATOM 1036 N N . ALA A 1 130 ? -10.899 -3.777 -6.461 1.00 91.69 130 ALA A N 1
ATOM 1037 C CA . ALA A 1 130 ? -11.040 -4.746 -5.377 1.00 91.69 130 ALA A CA 1
ATOM 1038 C C . ALA A 1 130 ? -11.363 -4.045 -4.049 1.00 91.69 130 ALA A C 1
ATOM 1040 O O . ALA A 1 130 ? -12.345 -4.377 -3.386 1.00 91.69 130 ALA A O 1
ATOM 1041 N N . VAL A 1 131 ? -10.615 -2.987 -3.715 1.00 89.44 131 VAL A N 1
ATOM 1042 C CA . VAL A 1 131 ? -10.852 -2.182 -2.507 1.00 89.44 131 VAL A CA 1
ATOM 1043 C C . VAL A 1 131 ? -12.250 -1.561 -2.514 1.00 89.44 131 VAL A C 1
ATOM 1045 O O . VAL A 1 131 ? -12.953 -1.621 -1.511 1.00 89.44 131 VAL A O 1
ATOM 1048 N N . ARG A 1 132 ? -12.692 -0.986 -3.639 1.00 89.44 132 ARG A N 1
ATOM 1049 C CA . ARG A 1 132 ? -14.037 -0.395 -3.744 1.00 89.44 132 ARG A CA 1
ATOM 1050 C C . ARG A 1 132 ? -15.157 -1.430 -3.686 1.00 89.44 132 ARG A C 1
ATOM 1052 O O . ARG A 1 132 ? -16.222 -1.109 -3.181 1.00 89.44 132 ARG A O 1
ATOM 1059 N N . ALA A 1 133 ? -14.938 -2.633 -4.207 1.00 89.75 133 ALA A N 1
ATOM 1060 C CA . ALA A 1 133 ? -15.918 -3.711 -4.140 1.00 89.75 133 ALA A CA 1
ATOM 1061 C C . ALA A 1 133 ? -16.064 -4.271 -2.714 1.00 89.75 133 ALA A C 1
ATOM 1063 O O . ALA A 1 133 ? -17.164 -4.647 -2.318 1.00 89.75 133 ALA A O 1
ATOM 1064 N N . GLY A 1 134 ? -14.970 -4.307 -1.942 1.00 78.44 134 GLY A N 1
ATOM 1065 C CA . GLY A 1 134 ? -14.950 -4.822 -0.570 1.00 78.44 134 GLY A CA 1
ATOM 1066 C C . GLY A 1 134 ? -15.441 -3.845 0.506 1.00 78.44 134 GLY A C 1
ATOM 1067 O O . GLY A 1 134 ? -15.733 -4.275 1.621 1.00 78.44 134 GLY A O 1
ATOM 1068 N N . ILE A 1 135 ? -15.546 -2.545 0.208 1.00 75.31 135 ILE A N 1
ATOM 1069 C CA . ILE A 1 135 ? -16.036 -1.535 1.157 1.00 75.31 135 ILE A CA 1
ATOM 1070 C C . ILE A 1 135 ? -17.479 -1.154 0.793 1.00 75.31 135 ILE A C 1
ATOM 1072 O O . ILE A 1 135 ? -17.686 -0.528 -0.248 1.00 75.31 135 ILE A O 1
ATOM 1076 N N . PRO A 1 136 ? -18.482 -1.484 1.628 1.00 61.41 136 PRO A N 1
ATOM 1077 C CA . PRO A 1 136 ? -19.842 -1.000 1.422 1.00 61.41 136 PRO A CA 1
ATOM 1078 C C . PRO A 1 136 ? -19.891 0.528 1.567 1.00 61.41 136 PRO A C 1
ATOM 1080 O O . PRO A 1 136 ? -19.265 1.084 2.473 1.00 61.41 136 PRO A O 1
ATOM 1083 N N . VAL A 1 137 ? -20.612 1.179 0.649 1.00 54.84 137 VAL A N 1
ATOM 1084 C CA . VAL A 1 137 ? -20.841 2.637 0.619 1.00 54.84 137 VAL A CA 1
ATOM 1085 C C . VAL A 1 137 ? -21.783 3.079 1.730 1.00 54.84 137 VAL A C 1
ATOM 1087 O O . VAL A 1 137 ? -22.752 2.333 1.999 1.00 54.84 137 VAL A O 1
#

Foldseek 3Di:
DPDDDDDPDDDDDDPVPDDDQDPDPQLVVLVVLCVVLVWDAPCVLVVPNCSRVLSVDQDDPDLQRARETRTEQDDDRDDDPDGDDHDPCSLLSLLVSCLVSVHNHYHYHYDQPPVDPVRCPVVVVSSVVNNVVSDDD

Secondary structure (DSSP, 8-state):
---------PPPPPGGG--PPP--HHHHHHHHHHHHTT-EEHHHHTT-TTHHHHHH----SSS----EEEEEES--SSS-SSPPPP-TTHHHHHHHHHHHTT-SEEEEEE---TTSTTTTHHHHHHHHHHHHHHS--

Nearest PDB structures (foldseek):
  5exk-assembly4_G  TM=8.019E-01  e=4.070E-07  Mycobacterium tuberculosis H37Rv
  4u0p-assembly1_B  TM=8.042E-01  e=4.589E-07  Thermosynechococcus vestitus BP-1
  4u0o-assembly1_B  TM=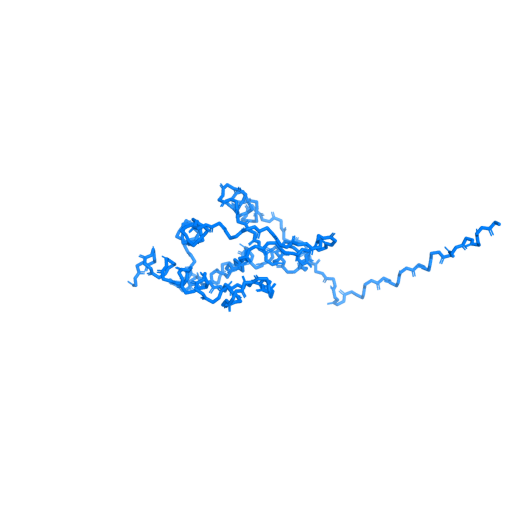8.432E-01  e=5.076E-06  Thermosynechococcus vestitus BP-1
  5exi-assembly1_A  TM=6.773E-01  e=1.941E-06  Mycobacterium tuberculosis H37Rv
  5l3r-assembly1_A  TM=3.755E-01  e=4.008E+00  Arabidopsis thaliana

Mean predicted aligned error: 10.95 Å

Radius of gyration: 18.52 Å; Cα contacts (8 Å, |Δi|>4): 145; chains: 1; bounding box: 68×32×44 Å

pLDDT: mean 71.42, std 17.53, range [25.48, 93.38]

Sequence (137 aa):
MPEATSIQKRKRIPEWLRMKLPSSSAFTRTRSLLDELNLHTVCESAKCPNHLGVLEQRYGDVHDCRRLLHARLWFLCGEHPKPLPLEGDEPDRVAEATFRMKLGHVVINAVARDDLTDGGANHFRETIKAVRAGIPV

Solvent-accessible surface area (backbone atoms only — not comparable to full-atom values): 8624 Å² total; per-residue (Å²): 132,87,77,82,80,79,80,75,80,76,79,78,81,54,74,91,77,58,75,84,80,73,89,62,69,49,40,57,55,51,50,53,51,29,61,74,55,75,53,50,38,52,41,68,69,67,62,39,87,58,43,56,54,52,60,51,54,74,58,66,102,51,103,67,36,56,34,58,47,44,42,26,59,64,80,80,81,74,96,64,97,66,77,78,82,86,65,88,61,52,28,54,40,54,14,49,52,40,48,77,66,59,44,66,37,75,45,80,46,64,57,92,33,86,90,42,98,65,48,52,52,67,59,54,51,50,26,55,47,36,36,55,73,57,48,86,131